Protein AF-A0A1G5CSU0-F1 (afdb_monomer_lite)

Sequence (183 aa):
MKLSFNHRFKFTIQAIKSNGGVLAILSLFVIVGSVLIFIGLQTESSEAYWFLIIFGGVFITVSLVVFVTTMPSSFLHYFEKELIQKYGKYTVAKVTSKEKQDYSYDNSNIFDSRKIKVAEFHNYITYEFSSTNRVYNGTDIIDDNEIFESLEVGSSIPVKFLSIDPNQSQIRIRKLKNELKRN

Radius of gyration: 23.67 Å; chains: 1; bounding box: 60×27×72 Å

Structure (mmCIF, N/CA/C/O backbone):
data_AF-A0A1G5CSU0-F1
#
_entry.id   AF-A0A1G5CSU0-F1
#
loop_
_atom_site.group_PDB
_atom_site.id
_atom_site.type_symbol
_atom_site.label_atom_id
_atom_site.label_alt_id
_atom_site.label_comp_id
_atom_site.label_asym_id
_atom_site.label_entity_id
_atom_site.label_seq_id
_atom_site.pdbx_PDB_ins_code
_atom_site.Cartn_x
_atom_site.Cartn_y
_atom_site.Cartn_z
_atom_site.occupancy
_atom_site.B_iso_or_equiv
_atom_site.auth_seq_id
_atom_site.auth_comp_id
_atom_site.auth_asym_id
_atom_site.auth_atom_id
_atom_site.pdbx_PDB_model_num
ATOM 1 N N . MET A 1 1 ? -22.417 3.566 -5.138 1.00 54.28 1 MET A N 1
ATOM 2 C CA . MET A 1 1 ? -22.143 5.024 -5.178 1.00 54.28 1 MET A CA 1
ATOM 3 C C . MET A 1 1 ? -21.486 5.364 -6.512 1.00 54.28 1 MET A C 1
ATOM 5 O O . MET A 1 1 ? -20.436 4.808 -6.803 1.00 54.28 1 MET A O 1
ATOM 9 N N . LYS A 1 2 ? -22.078 6.232 -7.345 1.00 51.62 2 LYS A N 1
ATOM 10 C CA . LYS A 1 2 ? -21.371 6.774 -8.519 1.00 51.62 2 LYS A CA 1
ATOM 11 C C . LYS A 1 2 ? -20.424 7.867 -8.023 1.00 51.62 2 LYS A C 1
ATOM 13 O O . LYS A 1 2 ? -20.859 8.976 -7.733 1.00 51.62 2 LYS A O 1
ATOM 18 N N . LEU A 1 3 ? -19.146 7.535 -7.845 1.00 61.31 3 LEU A N 1
ATOM 19 C CA . LEU A 1 3 ? -18.130 8.552 -7.582 1.00 61.31 3 LEU A CA 1
ATOM 20 C C . LEU A 1 3 ? -18.039 9.486 -8.790 1.00 61.31 3 LEU A C 1
ATOM 22 O O . LEU A 1 3 ? -17.838 9.022 -9.911 1.00 61.31 3 LEU A O 1
ATOM 26 N N . SER A 1 4 ? -18.166 10.791 -8.544 1.00 73.56 4 SER A N 1
ATOM 27 C CA . SER A 1 4 ? -17.891 11.823 -9.546 1.00 73.56 4 SER A CA 1
ATOM 28 C C . SER A 1 4 ? -16.480 11.643 -10.115 1.00 73.56 4 SER A C 1
ATOM 30 O O . SER A 1 4 ? -15.541 11.318 -9.378 1.00 73.56 4 SER A O 1
ATOM 32 N N . PHE A 1 5 ? -16.333 11.878 -11.420 1.00 67.44 5 PHE A N 1
ATOM 33 C CA . PHE A 1 5 ? -15.064 11.787 -12.143 1.00 67.44 5 PHE A CA 1
ATOM 34 C C . PHE A 1 5 ? -13.948 12.591 -11.456 1.00 67.44 5 PHE A C 1
ATOM 36 O O . PHE A 1 5 ? -12.839 12.091 -11.293 1.00 67.44 5 PHE A O 1
ATOM 43 N N . ASN A 1 6 ? -14.272 13.769 -10.913 1.00 68.00 6 ASN A N 1
ATOM 44 C CA . ASN A 1 6 ? -13.318 14.614 -10.189 1.00 68.00 6 ASN A CA 1
ATOM 45 C C . ASN A 1 6 ? -12.777 13.961 -8.911 1.00 68.00 6 ASN A C 1
ATOM 47 O O . ASN A 1 6 ? -11.621 14.172 -8.548 1.00 68.00 6 ASN A O 1
ATOM 51 N N . HIS A 1 7 ? -13.584 13.154 -8.217 1.00 65.75 7 HIS A N 1
ATOM 52 C CA . HIS A 1 7 ? -13.102 12.415 -7.051 1.00 65.75 7 HIS A CA 1
ATOM 53 C C . HIS A 1 7 ? -12.212 11.249 -7.456 1.00 65.75 7 HIS A C 1
ATOM 55 O O . HIS A 1 7 ? -11.159 11.077 -6.850 1.00 65.75 7 HIS A O 1
ATOM 61 N N . ARG A 1 8 ? -12.569 10.517 -8.517 1.00 65.62 8 ARG A N 1
ATOM 62 C CA . ARG A 1 8 ? -11.700 9.468 -9.067 1.00 65.62 8 ARG A CA 1
ATOM 63 C C . ARG A 1 8 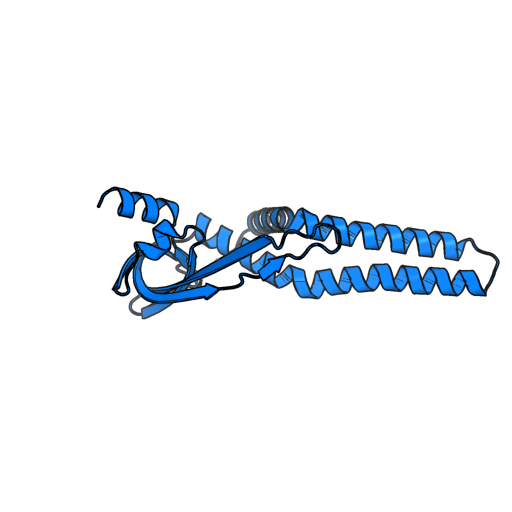? -10.350 10.045 -9.477 1.00 65.62 8 ARG A C 1
ATOM 65 O O . ARG A 1 8 ? -9.329 9.566 -9.003 1.00 65.62 8 ARG A O 1
ATOM 72 N N . PHE A 1 9 ? -10.347 11.136 -10.237 1.00 69.44 9 PHE A N 1
ATOM 73 C CA . PHE A 1 9 ? -9.126 11.802 -10.684 1.00 69.44 9 PHE A CA 1
ATOM 74 C C . PHE A 1 9 ? -8.249 12.272 -9.514 1.00 69.44 9 PHE A C 1
ATOM 76 O O . PHE A 1 9 ? -7.060 11.966 -9.471 1.00 69.44 9 PHE A O 1
ATOM 83 N N . LYS A 1 10 ? -8.838 12.929 -8.503 1.00 72.75 10 LYS A N 1
ATOM 84 C CA . LYS A 1 10 ? -8.095 13.397 -7.322 1.00 72.75 10 LYS A CA 1
ATOM 85 C C . LYS A 1 10 ? -7.468 12.246 -6.527 1.00 72.75 10 LYS A C 1
ATOM 87 O O . LYS A 1 10 ? -6.320 12.362 -6.110 1.00 72.75 10 LYS A O 1
ATOM 92 N N . PHE A 1 11 ? -8.189 11.139 -6.346 1.00 65.50 11 PHE A N 1
ATOM 93 C CA . PHE A 1 11 ? -7.654 9.960 -5.660 1.00 65.50 11 PHE A CA 1
ATOM 94 C C . PHE A 1 11 ? -6.584 9.241 -6.490 1.00 65.50 11 PHE A C 1
ATOM 96 O O . PHE A 1 11 ? -5.590 8.787 -5.935 1.00 65.50 11 PHE A O 1
ATOM 103 N N . THR A 1 12 ? -6.723 9.231 -7.818 1.00 65.56 12 THR A N 1
ATOM 104 C CA . THR A 1 12 ? -5.691 8.685 -8.715 1.00 65.56 12 THR A CA 1
ATOM 105 C C . THR A 1 12 ? -4.402 9.507 -8.621 1.00 65.56 12 THR A C 1
ATOM 107 O O . THR A 1 12 ? -3.325 8.939 -8.502 1.00 65.56 12 THR A O 1
ATOM 110 N N . ILE A 1 13 ? -4.492 10.844 -8.569 1.00 68.88 13 ILE A N 1
ATOM 111 C CA . ILE A 1 13 ? -3.326 11.722 -8.351 1.00 68.88 13 ILE A CA 1
ATOM 112 C C . ILE A 1 13 ? -2.666 11.453 -6.995 1.00 68.88 13 ILE A C 1
ATOM 114 O O . ILE A 1 13 ? -1.441 11.431 -6.900 1.00 68.88 13 ILE A O 1
ATOM 118 N N . GLN A 1 14 ? -3.460 11.259 -5.940 1.00 67.81 14 GLN A N 1
ATOM 119 C CA . GLN A 1 14 ? -2.943 10.948 -4.606 1.00 67.81 14 GLN A CA 1
ATOM 120 C C . GLN A 1 14 ? -2.141 9.633 -4.617 1.00 67.81 14 GLN A C 1
ATOM 122 O O . GLN A 1 14 ? -1.044 9.573 -4.066 1.00 67.81 14 GLN A O 1
ATOM 127 N N . ALA A 1 15 ? -2.651 8.615 -5.310 1.00 62.22 15 ALA A N 1
ATOM 128 C CA . ALA A 1 15 ? -1.999 7.318 -5.442 1.00 62.22 15 ALA A CA 1
ATOM 129 C C . ALA A 1 15 ? -0.774 7.357 -6.389 1.00 62.22 15 ALA A C 1
ATOM 131 O O . ALA A 1 15 ? 0.215 6.664 -6.163 1.00 62.22 15 ALA A O 1
ATOM 132 N N . ILE A 1 16 ? -0.784 8.227 -7.407 1.00 67.50 16 ILE A N 1
ATOM 133 C CA . ILE A 1 16 ? 0.389 8.554 -8.243 1.00 67.50 16 ILE A CA 1
ATOM 134 C C . ILE A 1 16 ? 1.497 9.185 -7.395 1.00 67.50 16 ILE A C 1
ATOM 136 O O . ILE A 1 16 ? 2.662 8.826 -7.545 1.00 67.50 16 ILE A O 1
ATOM 140 N N . LYS A 1 17 ? 1.151 10.086 -6.469 1.00 70.88 17 LYS A N 1
ATOM 141 C CA . LYS A 1 17 ? 2.133 10.722 -5.580 1.00 70.88 17 LYS A CA 1
ATOM 142 C C . LYS A 1 17 ? 2.807 9.730 -4.634 1.00 70.88 17 LYS A C 1
ATOM 144 O O . LYS A 1 17 ? 4.014 9.847 -4.445 1.00 70.88 17 LYS A O 1
ATOM 149 N N . SER A 1 18 ? 2.081 8.763 -4.064 1.00 67.12 18 SER A N 1
ATOM 150 C CA . SER A 1 18 ? 2.708 7.769 -3.173 1.00 67.12 18 SER A CA 1
ATOM 151 C C . SER A 1 18 ? 3.655 6.822 -3.917 1.00 67.12 18 SER A C 1
ATOM 153 O O . SER A 1 18 ? 4.635 6.372 -3.336 1.00 67.12 18 SER A O 1
ATOM 155 N N . ASN A 1 19 ? 3.425 6.590 -5.214 1.00 74.44 19 ASN A N 1
ATOM 156 C CA . ASN A 1 19 ? 4.286 5.778 -6.080 1.00 74.44 19 ASN A CA 1
ATOM 157 C C . ASN A 1 19 ? 5.272 6.618 -6.923 1.00 74.44 19 ASN A C 1
ATOM 159 O O . ASN A 1 19 ? 5.848 6.116 -7.891 1.00 74.44 19 ASN A O 1
ATOM 163 N N . GLY A 1 20 ? 5.480 7.895 -6.577 1.00 76.31 20 GLY A N 1
ATOM 164 C CA . GLY A 1 20 ? 6.222 8.850 -7.408 1.00 76.31 20 GLY A CA 1
ATOM 165 C C . GLY A 1 20 ? 7.653 8.418 -7.748 1.00 76.31 20 GLY A C 1
ATOM 166 O O . GLY A 1 20 ? 8.098 8.629 -8.872 1.00 76.31 20 GLY A O 1
ATOM 167 N N . GLY A 1 21 ? 8.349 7.755 -6.817 1.00 80.00 21 GLY A N 1
ATOM 168 C CA . GLY A 1 21 ? 9.704 7.241 -7.050 1.00 80.00 21 GLY A CA 1
ATOM 169 C C . GLY A 1 21 ? 9.754 6.156 -8.128 1.00 80.00 21 GLY A C 1
ATOM 170 O O . GLY A 1 21 ? 10.577 6.227 -9.038 1.00 80.00 21 GLY A O 1
ATOM 171 N N . VAL A 1 22 ? 8.823 5.198 -8.087 1.00 82.12 22 VAL A N 1
ATOM 172 C CA . VAL A 1 22 ? 8.728 4.133 -9.099 1.00 82.12 22 VAL A CA 1
ATOM 173 C C . VAL A 1 22 ? 8.384 4.729 -10.463 1.00 82.12 22 VAL A C 1
ATOM 175 O O . VAL A 1 22 ? 9.003 4.378 -11.462 1.00 82.12 22 VAL A O 1
ATOM 178 N N . LEU A 1 23 ? 7.456 5.689 -10.511 1.00 84.56 23 LEU A N 1
ATOM 179 C CA . LEU A 1 23 ? 7.095 6.372 -11.757 1.00 84.56 23 LEU A CA 1
ATOM 180 C C . LEU A 1 23 ? 8.261 7.160 -12.365 1.00 84.56 23 LEU A C 1
ATOM 182 O O . LEU A 1 23 ? 8.405 7.166 -13.584 1.00 84.56 23 LEU A O 1
ATOM 186 N N . ALA A 1 24 ? 9.098 7.793 -11.540 1.00 86.44 24 ALA A N 1
ATOM 187 C CA . ALA A 1 24 ? 10.287 8.504 -12.006 1.00 86.44 24 ALA A CA 1
ATOM 188 C C . ALA A 1 24 ? 11.340 7.555 -12.603 1.00 86.44 24 ALA A C 1
ATOM 190 O O . ALA A 1 24 ? 11.973 7.876 -13.606 1.00 86.44 24 ALA A O 1
ATOM 191 N N . ILE A 1 25 ? 11.508 6.367 -12.020 1.00 87.44 25 ILE A N 1
ATOM 192 C CA . ILE A 1 25 ? 12.406 5.345 -12.570 1.00 87.44 25 ILE A CA 1
ATOM 193 C C . ILE A 1 25 ? 11.849 4.825 -13.899 1.00 87.44 25 ILE A C 1
ATOM 195 O O . ILE A 1 25 ? 12.562 4.785 -14.897 1.00 87.44 25 ILE A O 1
ATOM 199 N N . LEU A 1 26 ? 10.560 4.482 -13.951 1.00 89.75 26 LEU A N 1
ATOM 200 C CA . LEU A 1 26 ? 9.924 3.983 -15.171 1.00 89.75 26 LEU A CA 1
ATOM 201 C C . LEU A 1 26 ? 9.968 5.007 -16.314 1.00 89.75 26 LEU A C 1
ATOM 203 O O . LEU A 1 26 ? 10.220 4.631 -17.463 1.00 89.75 26 LEU A O 1
ATOM 207 N N . SER A 1 27 ? 9.780 6.296 -16.017 1.00 89.69 27 SER A N 1
ATOM 208 C CA . SER A 1 27 ? 9.883 7.358 -17.021 1.00 89.69 27 SER A CA 1
ATOM 209 C C . SER A 1 27 ? 11.309 7.520 -17.545 1.00 89.69 27 SER A C 1
ATOM 211 O O . SER A 1 27 ? 11.485 7.689 -18.751 1.00 89.69 27 SER A O 1
ATOM 213 N N . LEU A 1 28 ? 12.329 7.378 -16.691 1.00 93.00 28 LEU A N 1
ATOM 214 C CA . LEU A 1 28 ? 13.728 7.379 -17.119 1.00 93.00 28 LEU A CA 1
ATOM 215 C C . LEU A 1 28 ? 14.005 6.257 -18.127 1.00 93.00 28 LEU A C 1
ATOM 217 O O . LEU A 1 28 ? 14.632 6.505 -19.153 1.00 93.00 28 LEU A O 1
ATOM 221 N N . PHE A 1 29 ? 13.490 5.049 -17.885 1.00 92.56 29 PHE A N 1
ATOM 222 C CA . PHE A 1 29 ? 13.637 3.925 -18.817 1.00 92.56 29 PHE A CA 1
ATOM 223 C C . PHE A 1 29 ? 12.990 4.211 -20.177 1.00 92.56 29 PHE A C 1
ATOM 225 O O . PHE A 1 29 ? 13.573 3.893 -21.213 1.00 92.56 29 PHE A O 1
ATOM 232 N N . VAL A 1 30 ? 11.822 4.863 -20.190 1.00 94.31 30 VAL A N 1
ATOM 233 C CA . VAL A 1 30 ? 11.155 5.269 -21.436 1.00 94.31 30 VAL A CA 1
ATOM 234 C C . VAL A 1 30 ? 11.964 6.335 -22.176 1.00 94.31 30 VAL A C 1
ATOM 236 O O . VAL A 1 30 ? 12.112 6.243 -23.395 1.00 94.31 30 VAL A O 1
ATOM 239 N N . ILE A 1 31 ? 12.524 7.316 -21.463 1.00 95.25 31 ILE A N 1
ATOM 240 C CA . ILE A 1 31 ? 13.370 8.362 -22.054 1.00 95.25 31 ILE A CA 1
ATOM 241 C C . ILE A 1 31 ? 14.625 7.738 -22.666 1.00 95.25 31 ILE A C 1
ATOM 243 O O . ILE A 1 31 ? 14.902 7.964 -23.841 1.00 95.25 31 ILE A O 1
ATOM 247 N N . VAL A 1 32 ? 15.350 6.914 -21.904 1.00 95.38 32 VAL A N 1
ATOM 248 C CA . VAL A 1 32 ? 16.568 6.239 -22.377 1.00 95.38 32 VAL A CA 1
ATOM 249 C C . VAL A 1 32 ? 16.261 5.356 -23.584 1.00 95.38 32 VAL A C 1
ATOM 251 O O . VAL A 1 32 ? 16.941 5.464 -24.601 1.00 95.38 32 VAL A O 1
ATOM 254 N N . GLY A 1 33 ? 15.200 4.547 -23.523 1.00 94.88 33 GLY A N 1
ATOM 255 C CA . GLY A 1 33 ? 14.786 3.712 -24.650 1.00 94.88 33 GLY A CA 1
ATOM 256 C C . GLY A 1 33 ? 14.428 4.526 -25.898 1.00 94.88 33 GLY A C 1
ATOM 257 O O . GLY A 1 33 ? 14.838 4.173 -27.001 1.00 94.88 33 GLY A O 1
ATOM 258 N N . SER A 1 34 ? 13.745 5.661 -25.728 1.00 95.38 34 SER A N 1
ATOM 259 C CA . SER A 1 34 ? 13.394 6.564 -26.833 1.00 95.38 34 SER A CA 1
ATOM 260 C C . SER A 1 34 ? 14.627 7.219 -27.460 1.00 95.38 34 SER A C 1
ATOM 262 O O . SER A 1 34 ? 14.713 7.314 -28.682 1.00 95.38 34 SER A O 1
ATOM 264 N N . VAL A 1 35 ? 15.602 7.634 -26.644 1.00 96.31 35 VAL A N 1
ATOM 265 C CA . VAL A 1 35 ? 16.878 8.192 -27.120 1.00 96.31 35 VAL A CA 1
ATOM 266 C C . VAL A 1 35 ? 17.675 7.143 -27.893 1.00 96.31 35 VAL A C 1
ATOM 268 O O . VAL A 1 35 ? 18.192 7.446 -28.964 1.00 96.31 35 VAL A O 1
ATOM 271 N N . LEU A 1 36 ? 17.734 5.902 -27.403 1.00 94.88 36 LEU A N 1
ATOM 272 C CA . LEU A 1 36 ? 18.407 4.803 -28.101 1.00 94.88 36 LEU A CA 1
ATOM 273 C C . LEU A 1 36 ? 17.777 4.533 -29.470 1.00 94.88 36 LEU A C 1
ATOM 275 O O . LEU A 1 36 ? 18.498 4.450 -30.461 1.00 94.88 36 LEU A O 1
ATOM 279 N N . ILE A 1 37 ? 16.444 4.476 -29.546 1.00 95.25 37 ILE A N 1
ATOM 280 C CA . ILE A 1 37 ? 15.729 4.323 -30.821 1.00 95.25 37 ILE A CA 1
ATOM 281 C C . ILE A 1 37 ? 16.033 5.504 -31.749 1.00 95.25 37 ILE A C 1
ATOM 283 O O . ILE A 1 37 ? 16.337 5.294 -32.919 1.00 95.25 37 ILE A O 1
ATOM 287 N N . PHE A 1 38 ? 15.998 6.737 -31.239 1.00 95.50 38 PHE A N 1
ATOM 288 C CA . PHE A 1 38 ? 16.287 7.933 -32.031 1.00 95.50 38 PHE A CA 1
ATOM 289 C C . PHE A 1 38 ? 17.702 7.921 -32.626 1.00 95.50 38 PHE A C 1
ATOM 291 O O . PHE A 1 38 ? 17.864 8.215 -33.807 1.00 95.50 38 PHE A O 1
ATOM 298 N N . ILE A 1 39 ? 18.714 7.535 -31.840 1.00 94.38 39 ILE A N 1
ATOM 299 C CA . ILE A 1 39 ? 20.098 7.387 -32.320 1.00 94.38 39 ILE A CA 1
ATOM 300 C C . ILE A 1 39 ? 20.194 6.242 -33.337 1.00 94.38 39 ILE A C 1
ATOM 302 O O . ILE A 1 39 ? 20.830 6.394 -34.380 1.00 94.38 39 ILE A O 1
ATOM 306 N N . GLY A 1 40 ? 19.524 5.115 -33.074 1.00 92.56 40 GLY A N 1
ATOM 307 C CA . GLY A 1 40 ? 19.467 3.976 -33.992 1.00 92.56 40 GLY A CA 1
ATOM 308 C C . GLY A 1 40 ? 18.927 4.365 -35.365 1.00 92.56 40 GLY A C 1
ATOM 309 O O . GLY A 1 40 ? 19.532 4.021 -36.374 1.00 92.56 40 GLY A O 1
ATOM 310 N N . LEU A 1 41 ? 17.863 5.174 -35.407 1.00 92.62 41 LEU A N 1
ATOM 311 C CA . LEU A 1 41 ? 17.264 5.677 -36.648 1.00 92.62 41 LEU A CA 1
ATOM 312 C C . LEU A 1 41 ? 18.176 6.620 -37.454 1.00 92.62 41 LEU A C 1
ATOM 314 O O . LEU A 1 41 ? 17.932 6.803 -38.643 1.00 92.62 41 LEU A O 1
ATOM 318 N N . GLN A 1 42 ? 19.200 7.219 -36.838 1.00 92.75 42 GLN A N 1
ATOM 319 C CA . GLN A 1 42 ? 20.167 8.095 -37.516 1.00 92.75 42 GLN A CA 1
ATOM 320 C C . GLN A 1 42 ? 21.464 7.383 -37.917 1.00 92.75 42 GLN A C 1
ATOM 322 O O . GLN A 1 42 ? 22.344 7.997 -38.515 1.00 92.75 42 GLN A O 1
ATOM 327 N N . THR A 1 43 ? 21.616 6.107 -37.567 1.00 91.25 43 THR A N 1
ATOM 328 C CA . THR A 1 43 ? 22.865 5.381 -37.786 1.00 91.25 43 THR A CA 1
ATOM 329 C C . THR A 1 43 ? 22.881 4.722 -39.165 1.00 91.25 43 THR A C 1
ATOM 331 O O . THR A 1 43 ? 21.955 3.999 -39.519 1.00 91.25 43 THR A O 1
ATOM 334 N N . GLU A 1 44 ? 23.958 4.926 -39.931 1.00 87.00 44 GLU A N 1
ATOM 335 C CA . GLU A 1 44 ? 24.133 4.306 -41.257 1.00 87.00 44 GLU A CA 1
ATOM 336 C C . GLU A 1 44 ? 24.586 2.837 -41.189 1.00 87.00 44 GLU A C 1
ATOM 338 O O . GLU A 1 44 ? 24.435 2.089 -42.156 1.00 87.00 44 GLU A O 1
ATOM 343 N N . SER A 1 45 ? 25.132 2.387 -40.051 1.00 90.62 45 SER A N 1
ATOM 344 C CA . SER A 1 45 ? 25.529 0.988 -39.888 1.00 90.62 45 SER A CA 1
ATOM 345 C C . SER A 1 45 ? 24.326 0.098 -39.560 1.00 90.62 45 SER A C 1
ATOM 347 O O . SER A 1 45 ? 23.630 0.275 -38.558 1.00 90.62 45 SER A O 1
ATOM 349 N N . SER A 1 46 ? 24.101 -0.908 -40.410 1.00 86.69 46 SER A N 1
ATOM 350 C CA . SER A 1 46 ? 22.965 -1.832 -40.282 1.00 86.69 46 SER A CA 1
ATOM 351 C C . SER A 1 46 ? 22.960 -2.587 -38.948 1.00 86.69 46 SER A C 1
ATOM 353 O O . SER A 1 46 ? 21.895 -2.852 -38.396 1.00 86.69 46 SER A O 1
ATOM 355 N N . GLU A 1 47 ? 24.126 -2.953 -38.416 1.00 88.94 47 GLU A N 1
ATOM 356 C CA . GLU A 1 47 ? 24.210 -3.697 -37.154 1.00 88.94 47 GLU A CA 1
ATOM 357 C C . GLU A 1 47 ? 23.845 -2.826 -35.946 1.00 88.94 47 GLU A C 1
ATOM 359 O O . GLU A 1 47 ? 23.062 -3.250 -35.092 1.00 88.94 47 GLU A O 1
ATOM 364 N N . ALA A 1 48 ? 24.340 -1.584 -35.892 1.00 89.44 48 ALA A N 1
ATOM 365 C CA . ALA A 1 48 ? 24.016 -0.677 -34.793 1.00 89.44 48 ALA A CA 1
ATOM 366 C C . ALA A 1 48 ? 22.566 -0.180 -34.871 1.00 89.44 48 ALA A C 1
ATOM 368 O O . ALA A 1 48 ? 21.937 -0.022 -33.826 1.00 89.44 48 ALA A O 1
ATOM 369 N N . TYR A 1 49 ? 22.015 -0.005 -36.079 1.00 92.44 49 TYR A N 1
ATOM 370 C CA . TYR A 1 49 ? 20.599 0.311 -36.291 1.00 92.44 49 TYR A CA 1
ATOM 371 C C . TYR A 1 49 ? 19.692 -0.692 -35.564 1.00 92.44 49 TYR A C 1
ATOM 373 O O . TYR A 1 49 ? 18.905 -0.314 -34.691 1.00 92.44 49 TYR A O 1
ATOM 381 N N . TRP A 1 50 ? 19.840 -1.986 -35.872 1.00 92.06 50 TRP A N 1
ATOM 382 C CA . TRP A 1 50 ? 18.992 -3.026 -35.286 1.00 92.06 50 TRP A CA 1
ATOM 383 C C . TRP A 1 50 ? 19.239 -3.192 -33.791 1.00 92.06 50 TRP A C 1
ATOM 385 O O . TRP A 1 50 ? 18.281 -3.316 -33.027 1.00 92.06 50 TRP A O 1
ATOM 395 N N . PHE A 1 51 ? 20.502 -3.145 -33.362 1.00 93.94 51 PHE A N 1
ATOM 396 C CA . PHE A 1 51 ? 20.849 -3.241 -31.949 1.00 93.94 51 PHE A CA 1
ATOM 397 C C . PHE A 1 51 ? 20.179 -2.136 -31.120 1.00 93.94 51 PHE A C 1
ATOM 399 O O . PHE A 1 51 ? 19.499 -2.431 -30.138 1.00 93.94 51 PHE A O 1
ATOM 406 N N . LEU A 1 52 ? 20.318 -0.871 -31.528 1.00 94.19 52 LEU A N 1
ATOM 407 C CA . LEU A 1 52 ? 19.804 0.277 -30.779 1.00 94.19 52 LEU A CA 1
ATOM 408 C C . LEU A 1 52 ? 18.273 0.318 -30.739 1.00 94.19 52 LEU A C 1
ATOM 410 O O . LEU A 1 52 ? 17.697 0.645 -29.699 1.00 94.19 52 LEU A O 1
ATOM 414 N N . ILE A 1 53 ? 17.607 -0.068 -31.831 1.00 94.12 53 ILE A N 1
ATOM 415 C CA . ILE A 1 53 ? 16.142 -0.131 -31.882 1.00 94.12 53 ILE A CA 1
ATOM 416 C C . ILE A 1 53 ? 15.606 -1.245 -30.984 1.00 94.12 53 ILE A C 1
ATOM 418 O O . ILE A 1 53 ? 14.697 -0.999 -30.190 1.00 94.12 53 ILE A O 1
ATOM 422 N N . ILE A 1 54 ? 16.166 -2.455 -31.074 1.00 94.00 54 ILE A N 1
ATOM 423 C CA . ILE A 1 54 ? 15.720 -3.590 -30.255 1.00 94.00 54 ILE A CA 1
ATOM 424 C C . ILE A 1 54 ? 15.980 -3.292 -28.780 1.00 94.00 54 ILE A C 1
ATOM 426 O O . ILE A 1 54 ? 15.085 -3.444 -27.950 1.00 94.00 54 ILE A O 1
ATOM 430 N N . PHE A 1 55 ? 17.180 -2.817 -28.447 1.00 93.94 55 PHE A N 1
ATOM 431 C CA . PHE A 1 55 ? 17.558 -2.540 -27.068 1.00 93.94 55 PHE A CA 1
ATOM 432 C C . PHE A 1 55 ? 16.732 -1.393 -26.468 1.00 93.94 55 PHE A C 1
ATOM 434 O O . PHE A 1 55 ? 16.210 -1.522 -25.359 1.00 93.94 55 PHE A O 1
ATOM 441 N N . GLY A 1 56 ? 16.513 -0.309 -27.220 1.00 93.38 56 GLY A N 1
ATOM 442 C CA . GLY A 1 56 ? 15.625 0.773 -26.797 1.00 93.38 56 GLY A CA 1
ATOM 443 C C . GLY A 1 56 ? 14.166 0.324 -26.652 1.00 93.38 56 GLY A C 1
ATOM 444 O O . GLY A 1 56 ? 13.494 0.688 -25.683 1.00 93.38 56 GLY A O 1
ATOM 445 N N . GLY A 1 57 ? 13.695 -0.546 -27.550 1.00 93.75 57 GLY A N 1
ATOM 446 C CA . GLY A 1 57 ? 12.378 -1.175 -27.470 1.00 93.75 57 GLY A CA 1
ATOM 447 C C . GLY A 1 57 ? 12.205 -2.041 -26.220 1.00 93.75 57 GLY A C 1
ATOM 448 O O . GLY A 1 57 ? 11.166 -1.960 -25.563 1.00 93.75 57 GLY A O 1
ATOM 449 N N . VAL A 1 58 ? 13.226 -2.811 -25.830 1.00 95.06 58 VAL A N 1
ATOM 450 C CA . VAL A 1 58 ? 13.224 -3.598 -24.584 1.00 95.06 58 VAL A CA 1
ATOM 451 C C . VAL A 1 58 ? 13.108 -2.685 -23.363 1.00 95.06 58 VAL A C 1
ATOM 453 O O . VAL A 1 58 ? 12.276 -2.950 -22.498 1.00 95.06 58 VAL A O 1
ATOM 456 N N . PHE A 1 59 ? 13.859 -1.581 -23.312 1.00 91.75 59 PHE A N 1
ATOM 457 C CA . PHE A 1 59 ? 13.779 -0.607 -22.214 1.00 91.75 59 PHE A CA 1
ATOM 458 C C . PHE A 1 59 ? 12.359 -0.054 -22.017 1.00 91.75 59 PHE A C 1
ATOM 460 O O . PHE A 1 59 ? 11.850 -0.026 -20.893 1.00 91.75 59 PHE A O 1
ATOM 467 N N . ILE A 1 60 ? 11.695 0.338 -23.109 1.00 93.62 60 ILE A N 1
ATOM 468 C CA . ILE A 1 60 ? 10.312 0.834 -23.069 1.00 93.62 60 ILE A CA 1
ATOM 469 C C . ILE A 1 60 ? 9.348 -0.290 -22.671 1.00 93.62 60 ILE A C 1
ATOM 471 O O . ILE A 1 60 ? 8.489 -0.094 -21.812 1.00 93.62 60 ILE A O 1
ATOM 475 N N . THR A 1 61 ? 9.502 -1.476 -23.263 1.00 93.81 61 THR A N 1
ATOM 476 C CA . THR A 1 61 ? 8.598 -2.612 -23.032 1.00 93.81 61 THR A CA 1
ATOM 477 C C . THR A 1 61 ? 8.648 -3.076 -21.582 1.00 93.81 61 THR A C 1
ATOM 479 O O . THR A 1 61 ? 7.601 -3.244 -20.963 1.00 93.81 61 THR A O 1
ATOM 482 N N . VAL A 1 62 ? 9.843 -3.220 -21.001 1.00 91.56 62 VAL A N 1
ATOM 483 C CA . VAL A 1 62 ? 10.011 -3.590 -19.588 1.00 91.56 62 VAL A CA 1
ATOM 484 C C . VAL A 1 62 ? 9.344 -2.559 -18.680 1.00 91.56 62 VAL A C 1
ATOM 486 O O . VAL A 1 62 ? 8.612 -2.935 -17.765 1.00 91.56 62 VAL A O 1
ATOM 489 N N . SER A 1 63 ? 9.528 -1.266 -18.964 1.00 90.25 63 SER A N 1
ATOM 490 C CA . SER A 1 63 ? 8.896 -0.193 -18.191 1.00 90.25 63 SER A CA 1
ATOM 491 C C . SER A 1 63 ? 7.362 -0.274 -18.234 1.00 90.25 63 SER A C 1
ATOM 493 O O . SER A 1 63 ? 6.698 -0.218 -17.197 1.00 90.25 63 SER A O 1
ATOM 495 N N . LEU A 1 64 ? 6.787 -0.499 -19.420 1.00 88.62 64 LEU A N 1
ATOM 496 C CA . LEU A 1 64 ? 5.340 -0.656 -19.591 1.00 88.62 64 LEU A CA 1
ATOM 497 C C . LEU A 1 64 ? 4.797 -1.908 -18.900 1.00 88.62 64 LEU A C 1
ATOM 499 O O . LEU A 1 64 ? 3.747 -1.838 -18.264 1.00 88.62 64 LEU A O 1
ATOM 503 N N . VAL A 1 65 ? 5.503 -3.037 -18.991 1.00 90.38 65 VAL A N 1
ATOM 504 C CA . VAL A 1 65 ? 5.097 -4.279 -18.321 1.00 90.38 65 VAL A CA 1
ATOM 505 C C . VAL A 1 65 ? 5.050 -4.065 -16.812 1.00 90.38 65 VAL A C 1
ATOM 507 O O . VAL A 1 65 ? 4.013 -4.321 -16.209 1.00 90.38 65 VAL A O 1
ATOM 510 N N . VAL A 1 66 ? 6.108 -3.507 -16.212 1.00 85.81 66 VAL A N 1
ATOM 511 C CA . VAL A 1 66 ? 6.145 -3.214 -14.768 1.00 85.81 66 VAL A CA 1
ATOM 512 C C . VAL A 1 66 ? 5.031 -2.247 -14.367 1.00 85.81 66 VAL A C 1
ATOM 514 O O . VAL A 1 66 ? 4.384 -2.438 -13.335 1.00 85.81 66 VAL A O 1
ATOM 517 N N . PHE A 1 67 ? 4.765 -1.227 -15.187 1.00 84.06 67 PHE A N 1
ATOM 518 C CA . PHE A 1 67 ? 3.661 -0.305 -14.945 1.00 84.06 67 PHE A CA 1
ATOM 519 C C . PHE A 1 67 ? 2.315 -1.041 -14.911 1.00 84.06 67 PHE A C 1
ATOM 521 O O . PHE A 1 67 ? 1.549 -0.871 -13.968 1.00 84.06 67 PHE A O 1
ATOM 528 N N . VAL A 1 68 ? 2.032 -1.893 -15.897 1.00 83.50 68 VAL A N 1
ATOM 529 C CA . VAL A 1 68 ? 0.748 -2.601 -16.001 1.00 83.50 68 VAL A CA 1
ATOM 530 C C . VAL A 1 68 ? 0.591 -3.680 -14.931 1.00 83.50 68 VAL A C 1
ATOM 532 O O . VAL A 1 68 ? -0.517 -3.871 -14.439 1.00 83.50 68 VAL A O 1
ATOM 535 N N . THR A 1 69 ? 1.656 -4.378 -14.538 1.00 80.44 69 THR A N 1
ATOM 536 C CA . THR A 1 69 ? 1.550 -5.478 -13.567 1.00 80.44 69 THR A CA 1
ATOM 537 C C . THR A 1 69 ? 1.539 -4.995 -12.123 1.00 80.44 69 THR A C 1
ATOM 539 O O . THR A 1 69 ? 0.808 -5.540 -11.300 1.00 80.44 69 THR A O 1
ATOM 542 N N . THR A 1 70 ? 2.340 -3.980 -11.795 1.00 77.50 70 THR A N 1
ATOM 543 C CA . THR A 1 70 ? 2.638 -3.634 -10.395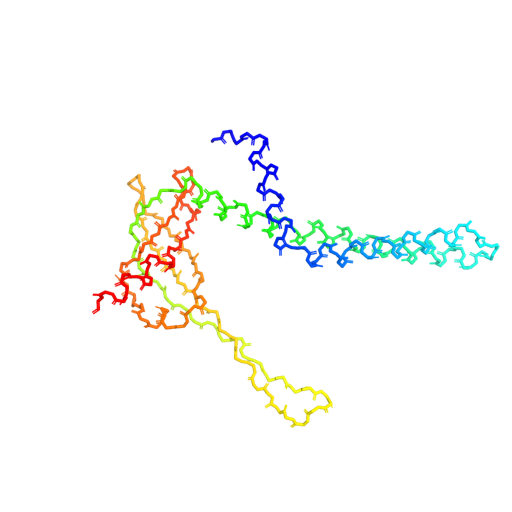 1.00 77.50 70 THR A CA 1
ATOM 544 C C . THR A 1 70 ? 1.833 -2.436 -9.898 1.00 77.50 70 THR A C 1
ATOM 546 O O . THR A 1 70 ? 1.472 -2.373 -8.725 1.00 77.50 70 THR A O 1
ATOM 549 N N . MET A 1 71 ? 1.512 -1.475 -10.768 1.00 73.81 71 MET A N 1
ATOM 550 C CA . MET A 1 71 ? 0.794 -0.269 -10.345 1.00 73.81 71 MET A CA 1
ATOM 551 C C . MET A 1 71 ? -0.687 -0.482 -9.993 1.00 73.81 71 MET A C 1
ATOM 553 O O . MET A 1 71 ? -1.143 0.185 -9.062 1.00 73.81 71 MET A O 1
ATOM 557 N N . PRO A 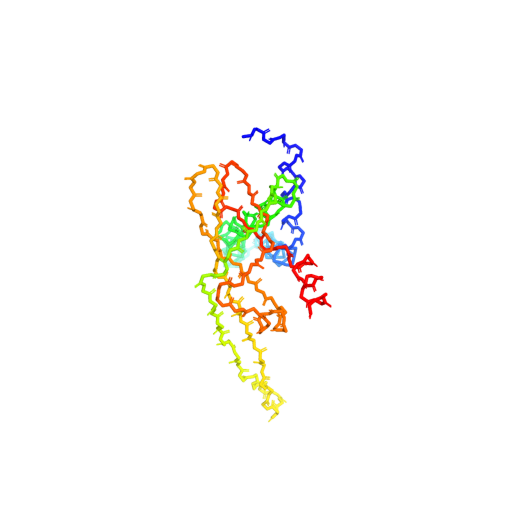1 72 ? -1.471 -1.355 -10.664 1.00 77.25 72 PRO A N 1
ATOM 558 C CA . PRO A 1 72 ? -2.908 -1.436 -10.395 1.00 77.25 72 PRO A CA 1
ATOM 559 C C . PRO A 1 72 ? -3.247 -1.814 -8.952 1.00 77.25 72 PRO A C 1
ATOM 561 O O . PRO A 1 72 ? -4.149 -1.217 -8.367 1.00 77.25 72 PRO A O 1
ATOM 564 N N . SER A 1 73 ? -2.512 -2.761 -8.361 1.00 73.06 73 SER A N 1
ATOM 565 C CA . SER A 1 73 ? -2.734 -3.198 -6.977 1.00 73.06 73 SER A CA 1
ATOM 566 C C . SER A 1 73 ? -2.408 -2.089 -5.975 1.00 73.06 73 SER A C 1
ATOM 568 O O . SER A 1 73 ? -3.209 -1.806 -5.085 1.00 73.06 73 SER A O 1
ATOM 570 N N . SER A 1 74 ? -1.281 -1.398 -6.168 1.00 71.12 74 SER A N 1
ATOM 571 C CA . SER A 1 74 ? -0.878 -0.256 -5.343 1.00 71.12 74 SER A CA 1
ATOM 572 C C . SER A 1 74 ? -1.893 0.887 -5.439 1.00 71.12 74 SER A C 1
ATOM 574 O O . SER A 1 74 ? -2.356 1.410 -4.423 1.00 71.12 74 SER A O 1
ATOM 576 N N . PHE A 1 75 ? -2.317 1.245 -6.654 1.00 74.50 75 PHE A N 1
ATOM 577 C CA . PHE A 1 75 ? -3.324 2.284 -6.850 1.00 74.50 75 PHE A CA 1
ATOM 578 C C . PHE A 1 75 ? -4.656 1.940 -6.198 1.00 74.50 75 PHE A C 1
ATOM 580 O O . PHE A 1 75 ? -5.245 2.813 -5.560 1.00 74.50 75 PHE A O 1
ATOM 587 N N . LEU A 1 76 ? -5.114 0.693 -6.326 1.00 78.31 76 LEU A N 1
ATOM 588 C CA . LEU A 1 76 ? -6.340 0.244 -5.680 1.00 78.31 76 LEU A CA 1
ATOM 589 C C . LEU A 1 76 ? -6.231 0.373 -4.157 1.00 78.31 76 LEU A C 1
ATOM 591 O O . LEU A 1 76 ? -7.104 0.980 -3.546 1.00 78.31 76 LEU A O 1
ATOM 595 N N . HIS A 1 77 ? -5.125 -0.077 -3.562 1.00 77.62 77 HIS A N 1
ATOM 596 C CA . HIS A 1 77 ? -4.901 0.018 -2.120 1.00 77.62 77 HIS A CA 1
ATOM 597 C C . HIS A 1 77 ? -4.986 1.465 -1.598 1.00 77.62 77 HIS A C 1
ATOM 599 O O . HIS A 1 77 ? -5.735 1.765 -0.664 1.00 77.62 77 HIS A O 1
ATOM 605 N N . TYR A 1 78 ? -4.264 2.403 -2.222 1.00 75.62 78 TYR A N 1
ATOM 606 C CA . TYR A 1 78 ? -4.310 3.814 -1.812 1.00 75.62 78 TYR A CA 1
ATOM 607 C C . TYR A 1 78 ? -5.670 4.465 -2.089 1.00 75.62 78 TYR A C 1
ATOM 609 O O . TYR A 1 78 ? -6.114 5.326 -1.326 1.00 75.62 78 TYR A O 1
ATOM 617 N N . PHE A 1 79 ? -6.349 4.049 -3.157 1.00 79.00 79 PHE A N 1
ATOM 618 C CA . PHE A 1 79 ? -7.692 4.513 -3.479 1.00 79.00 79 PHE A CA 1
ATOM 619 C C . PHE A 1 79 ? -8.718 4.072 -2.426 1.00 79.00 79 PHE A C 1
ATOM 621 O O . PHE A 1 79 ? -9.502 4.896 -1.953 1.00 79.00 79 PHE A O 1
ATOM 628 N N . GLU A 1 80 ? -8.694 2.803 -2.020 1.00 80.62 80 GLU A N 1
ATOM 629 C CA . GLU A 1 80 ? -9.570 2.251 -0.980 1.00 80.62 80 GLU A CA 1
ATOM 630 C C . GLU A 1 80 ? -9.331 2.927 0.372 1.00 80.62 80 GLU A C 1
ATOM 632 O O . GLU A 1 80 ? -10.280 3.330 1.049 1.00 80.62 80 GLU A O 1
ATOM 637 N N . LYS A 1 81 ? -8.064 3.169 0.722 1.00 81.31 81 LYS A N 1
ATOM 638 C CA . LYS A 1 81 ? -7.684 3.909 1.931 1.00 81.31 81 LYS A CA 1
ATOM 639 C C . LYS A 1 81 ? -8.297 5.313 1.970 1.00 81.31 81 LYS A C 1
ATOM 641 O O . LYS A 1 81 ? -8.913 5.700 2.966 1.00 81.31 81 LYS A O 1
ATOM 646 N N . GLU A 1 82 ? -8.198 6.064 0.875 1.00 81.50 82 GLU A N 1
ATOM 647 C CA . GLU A 1 82 ? -8.809 7.396 0.750 1.00 81.50 82 GLU A CA 1
ATOM 648 C C . GLU A 1 82 ? -10.348 7.338 0.779 1.00 81.50 82 GLU A C 1
ATOM 650 O O . GLU A 1 82 ? -11.005 8.192 1.392 1.00 81.50 82 GLU A O 1
ATOM 655 N N . LEU A 1 83 ? -10.954 6.308 0.176 1.00 84.00 83 LEU A N 1
ATOM 656 C CA . LEU A 1 83 ? -12.398 6.085 0.252 1.00 84.00 83 LEU A CA 1
ATOM 657 C C . LEU A 1 83 ? -12.862 5.852 1.691 1.00 84.00 83 LEU A C 1
ATOM 659 O O . LEU A 1 83 ? -13.800 6.524 2.133 1.00 84.00 83 LEU A O 1
ATOM 663 N N . ILE A 1 84 ? -12.210 4.951 2.432 1.00 86.44 84 ILE A N 1
ATOM 664 C CA . ILE A 1 84 ? -12.502 4.695 3.849 1.00 86.44 84 ILE A CA 1
ATOM 665 C C . ILE A 1 84 ? -12.321 5.991 4.642 1.00 86.44 84 ILE A C 1
ATOM 667 O 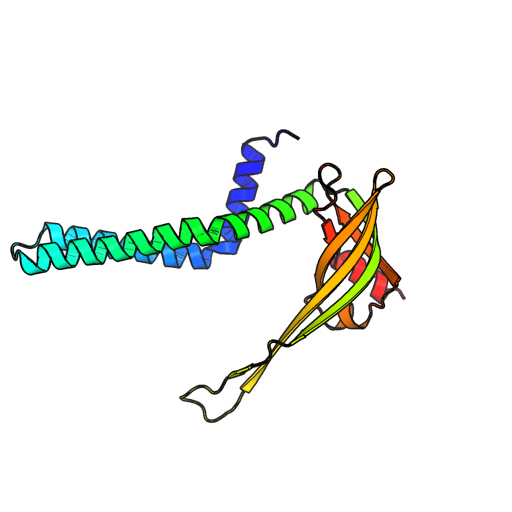O . ILE A 1 84 ? -13.195 6.375 5.426 1.00 86.44 84 ILE A O 1
ATOM 671 N N . GLN A 1 85 ? -11.231 6.723 4.413 1.00 84.62 85 GLN A N 1
ATOM 672 C CA . GLN A 1 85 ? -10.951 7.963 5.127 1.00 84.62 85 GLN A CA 1
ATOM 673 C C . GLN A 1 85 ? -12.033 9.024 4.906 1.00 84.62 85 GLN A C 1
ATOM 675 O O . GLN A 1 85 ? -12.409 9.703 5.866 1.00 84.62 85 GLN A O 1
ATOM 680 N N . LYS A 1 86 ? -12.583 9.147 3.697 1.00 84.50 86 LYS A N 1
ATOM 681 C CA . LYS A 1 86 ? -13.584 10.174 3.386 1.00 84.50 86 LYS A CA 1
ATOM 682 C C . LYS A 1 86 ? -15.023 9.753 3.684 1.00 84.50 86 LYS A C 1
ATOM 684 O O . LYS A 1 86 ? -15.787 10.558 4.209 1.00 84.50 86 LYS A O 1
ATOM 689 N N . TYR A 1 87 ? -15.392 8.516 3.363 1.00 86.88 87 TYR A N 1
ATOM 690 C CA . TYR A 1 87 ? -16.783 8.042 3.379 1.00 86.88 87 TYR A CA 1
ATOM 691 C C . TYR A 1 87 ? -17.053 6.915 4.379 1.00 86.88 87 TYR A C 1
ATOM 693 O O . TYR A 1 87 ? -18.200 6.493 4.527 1.00 86.88 87 TYR A O 1
ATOM 701 N N . GLY A 1 88 ? -16.030 6.419 5.074 1.00 88.12 88 GLY A N 1
ATOM 702 C CA . GLY A 1 88 ? -16.202 5.334 6.029 1.00 88.12 88 GLY A CA 1
ATOM 703 C C . GLY A 1 88 ? -17.014 5.738 7.262 1.00 88.12 88 GLY A C 1
ATOM 704 O O . GLY A 1 88 ? -16.943 6.875 7.741 1.00 88.12 88 GLY A O 1
ATOM 705 N N . LYS A 1 89 ? -17.764 4.778 7.799 1.00 91.19 89 LYS A N 1
ATOM 706 C CA . LYS A 1 89 ? -18.443 4.875 9.092 1.00 91.19 89 LYS A CA 1
ATOM 707 C C . LYS A 1 89 ? -17.557 4.321 10.198 1.00 91.19 89 LYS A C 1
ATOM 709 O O . LYS A 1 89 ? -16.635 3.550 9.950 1.00 91.19 89 LYS A O 1
ATOM 714 N N . TYR A 1 90 ? -17.835 4.751 11.421 1.00 93.94 90 TYR A N 1
ATOM 715 C CA . TYR A 1 90 ? -17.077 4.362 12.602 1.00 93.94 90 TYR A CA 1
ATOM 716 C C . TYR A 1 90 ? -17.767 3.219 13.331 1.00 93.94 90 TYR A C 1
ATOM 718 O O . TYR A 1 90 ? -18.986 3.235 13.478 1.00 93.94 90 TYR A O 1
ATOM 726 N N . THR A 1 91 ? -16.977 2.272 13.820 1.00 93.94 91 THR A N 1
ATOM 727 C CA . THR A 1 91 ? -17.439 1.212 14.716 1.00 93.94 91 THR A CA 1
ATOM 728 C C . 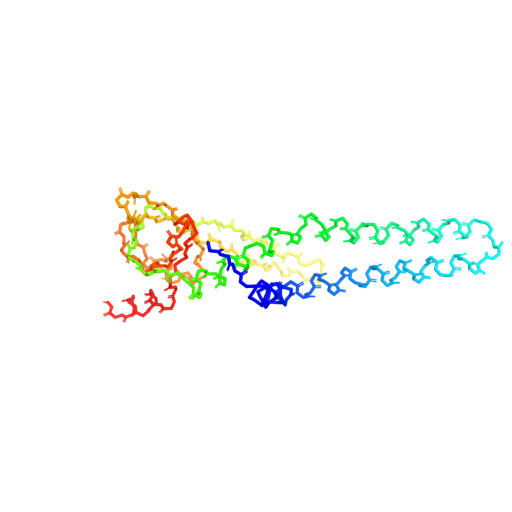THR A 1 91 ? -16.326 0.820 15.685 1.00 93.94 91 THR A C 1
ATOM 730 O O . THR A 1 91 ? -15.195 1.308 15.584 1.00 93.94 91 THR A O 1
ATOM 733 N N . VAL A 1 92 ? -16.666 -0.039 16.636 1.00 94.19 92 VAL A N 1
ATOM 734 C CA . VAL A 1 92 ? -15.713 -0.740 17.491 1.00 94.19 92 VAL A CA 1
ATOM 735 C C . VAL A 1 92 ? -15.623 -2.174 16.984 1.00 94.19 92 VAL A C 1
ATOM 737 O O . VAL A 1 92 ? -16.646 -2.804 16.717 1.00 94.19 92 VAL A O 1
ATOM 740 N N . ALA A 1 93 ? -14.400 -2.653 16.812 1.00 95.06 93 ALA A N 1
ATOM 741 C CA . ALA A 1 93 ? -14.098 -4.028 16.455 1.00 95.06 93 ALA A CA 1
ATOM 742 C C . ALA A 1 93 ? -13.427 -4.731 17.633 1.00 95.06 93 ALA A C 1
ATOM 744 O O . ALA A 1 93 ? -12.873 -4.079 18.518 1.00 95.06 93 ALA A O 1
ATOM 745 N N . LYS A 1 94 ? -13.461 -6.057 17.630 1.00 96.25 94 LYS A N 1
ATOM 746 C CA . LYS A 1 94 ? -12.794 -6.897 18.616 1.00 96.25 94 LYS A CA 1
ATOM 747 C C . LYS A 1 94 ? -11.610 -7.589 17.957 1.00 96.25 94 LYS A C 1
ATOM 749 O O . LYS A 1 94 ? -11.763 -8.161 16.884 1.00 96.25 94 LYS A O 1
ATOM 754 N N . VAL A 1 95 ? -10.439 -7.540 18.583 1.00 95.38 95 VAL A N 1
ATOM 755 C CA . VAL A 1 95 ? -9.258 -8.267 18.098 1.00 95.38 95 VAL A CA 1
ATOM 756 C C . VAL A 1 95 ? -9.514 -9.768 18.215 1.00 95.38 95 VAL A C 1
ATOM 758 O O . VAL A 1 95 ? -9.855 -10.254 19.292 1.00 95.38 95 VAL A O 1
ATOM 761 N N . THR A 1 96 ? -9.347 -10.500 17.120 1.00 94.75 96 THR A N 1
ATOM 762 C CA . THR A 1 96 ? -9.524 -11.959 17.065 1.00 94.75 96 THR A CA 1
ATOM 763 C C . THR A 1 96 ? -8.200 -12.693 16.927 1.00 94.75 96 THR A C 1
ATOM 765 O O . THR A 1 96 ? -8.073 -13.809 17.422 1.00 94.75 96 THR A O 1
ATOM 768 N N . SER A 1 97 ? -7.203 -12.068 16.298 1.00 94.31 97 SER A N 1
ATOM 769 C CA . SER A 1 97 ? -5.863 -12.630 16.158 1.00 94.31 97 SER A CA 1
ATOM 770 C C . SER A 1 97 ? -4.803 -11.534 16.092 1.00 94.31 97 SER A C 1
ATOM 772 O O . SER A 1 97 ? -5.063 -10.421 15.623 1.00 94.31 97 SER A O 1
ATOM 774 N N . LYS A 1 98 ? -3.602 -11.878 16.553 1.00 94.12 98 LYS A N 1
ATOM 775 C CA . LYS A 1 98 ? -2.413 -11.032 16.583 1.00 94.12 98 LYS A CA 1
ATOM 776 C C . LYS A 1 98 ? -1.242 -11.862 16.057 1.00 94.12 98 LYS A C 1
ATOM 778 O O . LYS A 1 98 ? -0.957 -12.924 16.601 1.00 94.12 98 LYS A O 1
ATOM 783 N N . GLU A 1 99 ? -0.576 -11.386 15.013 1.00 92.38 99 GLU A N 1
ATOM 784 C CA . GLU A 1 99 ? 0.540 -12.088 14.377 1.00 92.38 99 GLU A CA 1
ATOM 785 C C . GLU A 1 99 ? 1.707 -11.124 14.164 1.00 92.38 99 GLU A C 1
ATOM 787 O O . GLU A 1 99 ? 1.522 -10.006 13.688 1.00 92.38 99 GLU A O 1
ATOM 792 N N . LYS A 1 100 ? 2.916 -11.549 14.534 1.00 90.81 100 LYS A N 1
ATOM 793 C CA . LYS A 1 100 ? 4.150 -10.788 14.332 1.00 90.81 100 LYS A CA 1
ATOM 794 C C . LYS A 1 100 ? 5.058 -11.574 13.407 1.00 90.81 100 LYS A C 1
ATOM 796 O O . LYS A 1 100 ? 5.478 -12.675 13.751 1.00 90.81 100 LYS A O 1
ATOM 801 N N . GLN A 1 101 ? 5.350 -11.000 12.251 1.00 87.62 101 GLN A N 1
ATOM 802 C CA . GLN A 1 101 ? 6.249 -11.582 11.265 1.00 87.62 101 GLN A CA 1
ATOM 803 C C . GLN A 1 101 ? 7.600 -10.869 11.342 1.00 87.62 101 GLN A C 1
ATOM 805 O O . GLN A 1 101 ? 7.665 -9.641 11.260 1.00 87.62 101 GLN A O 1
ATOM 810 N N . ASP A 1 102 ? 8.661 -11.646 11.559 1.00 84.56 102 ASP A N 1
ATOM 811 C CA . ASP A 1 102 ? 10.040 -11.164 11.636 1.00 84.56 102 ASP A CA 1
ATOM 812 C C . ASP A 1 102 ? 10.707 -11.293 10.261 1.00 84.56 102 ASP A C 1
ATOM 814 O O . ASP A 1 102 ? 10.868 -12.394 9.734 1.00 84.56 102 ASP A O 1
ATOM 818 N N . TYR A 1 103 ? 11.077 -10.149 9.695 1.00 83.38 103 TYR A N 1
ATOM 819 C CA . TYR A 1 103 ? 11.805 -9.999 8.438 1.00 83.38 103 TYR A CA 1
ATOM 820 C C . TYR A 1 103 ? 13.233 -9.494 8.663 1.00 83.38 103 TYR A C 1
ATOM 822 O O . TYR A 1 103 ? 13.894 -9.055 7.724 1.00 83.38 103 TYR A O 1
ATOM 830 N N . SER A 1 104 ? 13.730 -9.551 9.902 1.00 82.25 104 SER A N 1
ATOM 831 C CA . SER A 1 104 ? 15.070 -9.089 10.238 1.00 82.25 104 SER A CA 1
ATOM 832 C C . SER A 1 104 ? 16.127 -9.793 9.393 1.00 82.25 104 SER A C 1
ATOM 834 O O . SER A 1 104 ? 16.154 -11.021 9.295 1.00 82.25 104 SER A O 1
ATOM 836 N N . TYR A 1 105 ? 17.052 -9.015 8.844 1.00 80.38 105 TYR A N 1
ATOM 837 C CA . TYR A 1 105 ? 18.135 -9.525 8.018 1.00 80.38 105 TYR A CA 1
ATOM 838 C C . TYR A 1 105 ? 19.476 -8.934 8.444 1.00 80.38 105 TYR A C 1
ATOM 840 O O . TYR A 1 105 ? 19.580 -7.798 8.916 1.00 80.38 105 TYR A O 1
ATOM 848 N N . ASP A 1 106 ? 20.531 -9.723 8.270 1.00 80.75 106 ASP A N 1
ATOM 849 C CA . ASP A 1 106 ? 21.892 -9.252 8.476 1.00 80.75 106 ASP A CA 1
ATOM 850 C C . ASP A 1 106 ? 22.338 -8.492 7.228 1.00 80.75 106 ASP A C 1
ATOM 852 O O . ASP A 1 106 ? 22.544 -9.073 6.162 1.00 80.75 106 ASP A O 1
ATOM 856 N N . ASN A 1 107 ? 22.510 -7.179 7.355 1.00 71.94 107 ASN A N 1
ATOM 857 C CA . ASN A 1 107 ? 23.125 -6.384 6.310 1.00 71.94 107 ASN A CA 1
ATOM 858 C C . ASN A 1 107 ? 24.647 -6.446 6.483 1.00 71.94 107 ASN A C 1
ATOM 860 O O . ASN A 1 107 ? 25.249 -5.647 7.206 1.00 71.94 107 ASN A O 1
ATOM 864 N N . SER A 1 108 ? 25.276 -7.441 5.858 1.00 64.44 108 SER A N 1
ATOM 865 C CA . SER A 1 108 ? 26.724 -7.437 5.659 1.00 64.44 108 SER A CA 1
ATOM 866 C C . SER A 1 108 ? 27.031 -6.663 4.380 1.00 64.44 108 SER A C 1
ATOM 868 O O . SER A 1 108 ? 27.010 -7.223 3.283 1.00 64.44 108 SER A O 1
ATOM 870 N N . ASN A 1 109 ? 27.305 -5.367 4.509 1.00 59.53 109 ASN A N 1
ATOM 871 C CA . ASN A 1 109 ? 27.836 -4.599 3.390 1.00 59.53 109 ASN A CA 1
ATOM 872 C C . ASN A 1 109 ? 29.204 -5.180 2.999 1.00 59.53 109 ASN A C 1
ATOM 874 O O . ASN A 1 109 ? 30.087 -5.303 3.840 1.00 59.53 109 ASN A O 1
ATOM 878 N N . ILE A 1 110 ? 29.409 -5.489 1.715 1.00 57.91 110 ILE A N 1
ATOM 879 C CA . ILE A 1 110 ? 30.666 -6.071 1.195 1.00 57.91 110 ILE A CA 1
ATOM 880 C C . ILE A 1 110 ? 31.890 -5.173 1.499 1.00 57.91 110 ILE A C 1
ATOM 882 O O . ILE A 1 110 ? 33.017 -5.657 1.558 1.00 57.91 110 ILE A O 1
ATOM 886 N N . PHE A 1 111 ? 31.665 -3.878 1.747 1.00 59.75 111 PHE A N 1
ATOM 887 C CA . PHE A 1 111 ? 32.694 -2.872 2.034 1.00 59.75 111 PHE A CA 1
ATOM 888 C C . PHE A 1 111 ? 32.834 -2.480 3.517 1.00 59.75 111 PHE A C 1
ATOM 890 O O . PHE A 1 111 ? 33.748 -1.727 3.844 1.00 59.75 111 PHE A O 1
ATOM 897 N N . ASP A 1 112 ? 31.965 -2.956 4.416 1.00 58.69 112 ASP A N 1
ATOM 898 C CA . ASP A 1 112 ? 32.059 -2.667 5.855 1.00 58.69 112 ASP A CA 1
ATOM 899 C C . ASP A 1 112 ? 31.936 -3.981 6.635 1.00 58.69 112 ASP A C 1
ATOM 901 O O . ASP A 1 112 ? 30.901 -4.641 6.632 1.00 58.69 112 ASP A O 1
ATOM 905 N N . SER A 1 113 ? 33.003 -4.372 7.331 1.00 59.69 113 SER A N 1
ATOM 906 C CA . SER A 1 113 ? 33.077 -5.582 8.165 1.00 59.69 113 SER A CA 1
ATOM 907 C C . SER A 1 113 ? 32.117 -5.579 9.368 1.00 59.69 113 SER A C 1
ATOM 909 O O . SER A 1 113 ? 32.103 -6.523 10.160 1.00 59.69 113 SER A O 1
ATOM 911 N N . ARG A 1 114 ? 31.307 -4.529 9.533 1.00 59.66 114 ARG A N 1
ATOM 912 C CA . ARG A 1 114 ? 30.247 -4.456 10.537 1.00 59.66 114 ARG A CA 1
ATOM 913 C C . ARG A 1 114 ? 28.982 -5.143 10.029 1.00 59.66 114 ARG A C 1
ATOM 915 O O . ARG A 1 114 ? 28.270 -4.622 9.179 1.00 59.66 114 ARG A O 1
ATOM 922 N N . LYS A 1 115 ? 28.670 -6.300 10.620 1.00 59.00 115 LYS A N 1
ATOM 923 C CA . LYS A 1 115 ? 27.342 -6.918 10.523 1.00 59.00 115 LYS A CA 1
ATOM 924 C C . LYS A 1 115 ? 26.335 -6.006 11.222 1.00 59.00 115 LYS A C 1
ATOM 926 O O . LYS A 1 115 ? 26.311 -5.947 12.450 1.00 59.00 115 LYS A O 1
ATOM 931 N N . ILE A 1 116 ? 25.537 -5.274 10.453 1.00 67.44 116 ILE A N 1
ATOM 932 C CA . ILE A 1 116 ? 24.428 -4.489 10.994 1.00 67.44 116 ILE A CA 1
ATOM 933 C C . ILE A 1 116 ? 23.181 -5.358 10.865 1.00 67.44 116 ILE A C 1
ATOM 935 O O . ILE A 1 116 ? 22.720 -5.618 9.756 1.00 67.44 116 ILE A O 1
ATOM 939 N N . LYS A 1 117 ? 22.640 -5.822 11.995 1.00 72.25 117 LYS A N 1
ATOM 940 C CA . LYS A 1 117 ? 21.337 -6.489 12.010 1.00 72.25 117 LYS A CA 1
ATOM 941 C C . LYS A 1 117 ? 20.262 -5.430 11.777 1.00 72.25 117 LYS A C 1
ATOM 943 O O . LYS A 1 117 ? 20.096 -4.533 12.604 1.00 72.25 117 LYS A O 1
ATOM 948 N N . VAL A 1 118 ? 19.560 -5.518 10.655 1.00 75.19 118 VAL A N 1
ATOM 949 C CA . VAL A 1 118 ? 18.401 -4.673 10.362 1.00 75.19 118 VAL A CA 1
ATOM 950 C C . VAL A 1 118 ? 17.180 -5.410 10.885 1.00 75.19 118 VAL A C 1
ATOM 952 O O . VAL A 1 118 ? 16.904 -6.526 10.456 1.00 75.19 118 VAL A O 1
ATOM 955 N N . ALA A 1 119 ? 16.498 -4.818 11.864 1.00 72.56 119 ALA A N 1
ATOM 956 C CA . ALA A 1 119 ? 15.285 -5.387 12.432 1.00 72.56 119 ALA A CA 1
ATOM 957 C C . ALA A 1 119 ? 14.063 -4.859 11.676 1.00 72.56 119 ALA A C 1
ATOM 959 O O . ALA A 1 119 ? 13.816 -3.653 11.675 1.00 72.56 119 ALA A O 1
ATOM 960 N N . GLU A 1 120 ? 13.308 -5.758 11.055 1.00 77.00 120 GLU A N 1
ATOM 961 C CA . GLU A 1 120 ? 12.103 -5.435 10.293 1.00 77.00 120 GLU A CA 1
ATOM 962 C C . GLU A 1 120 ? 10.979 -6.347 10.782 1.00 77.00 120 GLU A C 1
ATOM 964 O O . GLU A 1 120 ? 11.097 -7.568 10.736 1.00 77.00 120 GLU A O 1
ATOM 969 N N . PHE A 1 121 ? 9.910 -5.761 11.322 1.00 79.56 121 PHE A N 1
ATOM 970 C CA . PHE A 1 121 ? 8.777 -6.507 11.866 1.00 79.56 121 PHE A CA 1
ATOM 971 C C . PHE A 1 121 ? 7.489 -6.022 11.220 1.00 79.56 121 PHE A C 1
ATOM 973 O O . PHE A 1 121 ? 7.234 -4.819 11.183 1.00 79.56 121 PHE A O 1
ATOM 980 N N . HIS A 1 122 ? 6.648 -6.956 10.784 1.00 85.69 122 HIS A N 1
ATOM 981 C CA . HIS A 1 122 ? 5.274 -6.664 10.398 1.00 85.69 122 HIS A CA 1
ATOM 982 C C . HIS A 1 122 ? 4.318 -7.217 11.447 1.00 85.69 122 HIS A C 1
ATOM 984 O O . HIS A 1 122 ? 4.262 -8.421 11.702 1.00 85.69 122 HIS A O 1
ATOM 990 N N . ASN A 1 123 ? 3.555 -6.317 12.053 1.00 89.75 123 ASN A N 1
ATOM 991 C CA . ASN A 1 123 ? 2.606 -6.648 13.099 1.00 89.75 123 ASN A CA 1
ATOM 992 C C . ASN A 1 123 ? 1.187 -6.623 12.530 1.00 89.75 123 ASN A C 1
ATOM 994 O O . ASN A 1 123 ? 0.607 -5.554 12.322 1.00 89.75 123 ASN A O 1
ATOM 998 N N . TYR A 1 124 ? 0.624 -7.797 12.286 1.00 92.00 124 TYR A N 1
ATOM 999 C CA . TYR A 1 124 ? -0.718 -7.962 11.754 1.00 92.00 124 TYR A CA 1
ATOM 1000 C C . TYR A 1 124 ? -1.731 -8.121 12.883 1.00 92.00 124 TYR A C 1
ATOM 1002 O O . TYR A 1 124 ? -1.562 -8.930 13.800 1.00 92.00 124 TYR A O 1
ATOM 1010 N N . ILE A 1 125 ? -2.829 -7.375 12.790 1.00 93.12 125 ILE A N 1
ATOM 1011 C CA . ILE A 1 125 ? -3.994 -7.543 13.657 1.00 93.12 125 ILE A CA 1
ATOM 1012 C C . ILE A 1 125 ? -5.192 -7.921 12.808 1.00 93.12 125 ILE A C 1
ATOM 1014 O O . ILE A 1 125 ? -5.569 -7.191 11.892 1.00 93.12 125 ILE A O 1
ATOM 1018 N N . THR A 1 126 ? -5.824 -9.035 13.169 1.00 94.94 126 THR A N 1
ATOM 1019 C CA . THR A 1 126 ? -7.133 -9.418 12.642 1.00 94.94 126 THR A CA 1
ATOM 1020 C C . THR A 1 126 ? -8.201 -9.088 13.671 1.00 94.94 126 THR A C 1
ATOM 1022 O O . THR A 1 126 ? -8.029 -9.316 14.871 1.00 94.94 126 THR A O 1
ATOM 1025 N N . TYR A 1 127 ? -9.304 -8.520 13.203 1.00 95.62 127 TYR A N 1
ATOM 1026 C CA . TYR A 1 127 ? -10.399 -8.063 14.041 1.00 95.62 127 TYR A CA 1
ATOM 1027 C C . TYR A 1 127 ? -11.749 -8.371 13.407 1.00 95.62 127 TYR A C 1
ATOM 1029 O O . TYR A 1 127 ? -11.878 -8.436 12.187 1.00 95.62 127 TYR A O 1
ATOM 1037 N N . GLU A 1 128 ? -12.766 -8.507 14.249 1.00 95.88 128 GLU A N 1
ATOM 1038 C CA . GLU A 1 128 ? -14.154 -8.709 13.847 1.00 95.88 128 GLU A CA 1
ATOM 1039 C C . GLU A 1 128 ? -15.016 -7.513 14.256 1.00 95.88 128 GLU A C 1
ATOM 1041 O O . GLU A 1 128 ? -14.829 -6.916 15.319 1.00 95.88 128 GLU A O 1
ATOM 1046 N N . PHE A 1 129 ? -15.989 -7.147 13.428 1.00 94.44 129 PHE A N 1
ATOM 1047 C CA . PHE A 1 129 ? -16.987 -6.141 13.777 1.00 94.44 129 PHE A CA 1
ATOM 1048 C C . PHE A 1 129 ? -18.338 -6.452 13.147 1.00 94.44 129 PHE A C 1
ATOM 1050 O O . PHE A 1 129 ? -18.441 -7.088 12.101 1.00 94.44 129 PHE A O 1
ATOM 1057 N N . SER A 1 130 ? -19.402 -5.969 13.784 1.00 91.38 130 SER A N 1
ATOM 1058 C CA . SER A 1 130 ? -20.766 -6.155 13.291 1.00 91.38 130 SER A CA 1
ATOM 1059 C C . SER A 1 130 ? -21.246 -4.937 12.507 1.00 91.38 130 SER A C 1
ATOM 1061 O O . SER A 1 130 ? -21.113 -3.797 12.954 1.00 91.38 130 SER A O 1
ATOM 1063 N N . SER A 1 131 ? -21.848 -5.179 11.345 1.00 88.25 131 SER A N 1
ATOM 1064 C CA . SER A 1 131 ? -22.516 -4.164 10.528 1.00 88.25 131 SER A CA 1
ATOM 1065 C C . SER A 1 131 ? -23.737 -4.772 9.838 1.00 88.25 131 SER A C 1
ATOM 1067 O O . SER A 1 131 ? -23.657 -5.858 9.268 1.00 88.25 131 SER A O 1
ATOM 1069 N N . THR A 1 132 ? -24.891 -4.096 9.868 1.00 83.50 132 THR A N 1
ATOM 1070 C CA . THR A 1 132 ? -26.135 -4.582 9.220 1.00 83.50 132 THR A CA 1
ATOM 1071 C C . THR A 1 132 ? -26.459 -6.057 9.536 1.00 83.50 132 THR A C 1
ATOM 1073 O O . THR A 1 132 ? -26.732 -6.843 8.633 1.00 83.50 132 THR A O 1
ATOM 1076 N N . ASN A 1 133 ? -26.387 -6.445 10.817 1.00 83.06 133 ASN A N 1
ATOM 1077 C CA . ASN A 1 133 ? -26.639 -7.810 11.315 1.00 83.06 133 ASN A CA 1
ATOM 1078 C C . ASN A 1 133 ? -25.742 -8.915 10.717 1.00 83.06 133 ASN A C 1
ATOM 1080 O O . ASN A 1 133 ? -26.102 -10.089 10.753 1.00 83.06 133 ASN A O 1
ATOM 1084 N N . ARG A 1 134 ? -24.572 -8.559 10.176 1.00 90.31 134 ARG A N 1
ATOM 1085 C CA . ARG A 1 134 ? -23.533 -9.503 9.747 1.00 90.31 134 ARG A CA 1
ATOM 1086 C C . ARG A 1 134 ? -22.212 -9.174 10.428 1.00 90.31 134 ARG A C 1
ATOM 1088 O O . ARG A 1 134 ? -21.929 -8.003 10.692 1.00 90.31 134 ARG A O 1
ATOM 1095 N N . VAL A 1 135 ? -21.425 -10.210 10.697 1.00 91.62 135 VAL A N 1
ATOM 1096 C CA . VAL A 1 135 ? -20.058 -10.086 11.208 1.00 91.62 135 VAL A CA 1
ATOM 1097 C C . VAL A 1 135 ? -19.109 -10.022 10.019 1.00 91.62 135 VAL A C 1
ATOM 1099 O O . VAL A 1 135 ? -19.229 -10.813 9.084 1.00 91.62 135 VAL A O 1
ATOM 1102 N N . TYR A 1 136 ? -18.197 -9.060 10.058 1.00 92.81 136 TYR A N 1
ATOM 1103 C CA . TYR A 1 136 ? -17.139 -8.870 9.078 1.00 92.81 136 TYR A CA 1
ATOM 1104 C C . TYR A 1 136 ? -15.795 -8.953 9.775 1.00 92.81 136 TYR A C 1
ATOM 1106 O O . TYR A 1 136 ? -15.660 -8.505 10.915 1.00 92.81 136 TYR A O 1
ATOM 1114 N N . ASN A 1 137 ? -14.810 -9.479 9.056 1.00 92.44 137 ASN A N 1
ATOM 1115 C CA . ASN A 1 137 ? -13.435 -9.550 9.514 1.00 92.44 137 ASN A CA 1
ATOM 1116 C C . ASN A 1 137 ? -12.585 -8.596 8.685 1.00 92.44 137 ASN A C 1
ATOM 1118 O O . ASN A 1 137 ? -12.780 -8.477 7.476 1.00 92.44 137 ASN A O 1
ATOM 1122 N N . GLY A 1 138 ? -11.642 -7.937 9.342 1.00 91.12 138 GLY A N 1
ATOM 1123 C CA . GLY A 1 138 ? -10.632 -7.117 8.696 1.00 91.12 138 GLY A CA 1
ATOM 1124 C C . GLY A 1 138 ? -9.254 -7.443 9.248 1.00 91.12 138 GLY A C 1
ATOM 1125 O O . GLY A 1 138 ? -9.120 -7.911 10.381 1.00 91.12 138 GLY A O 1
ATOM 1126 N N . THR A 1 139 ? -8.236 -7.166 8.444 1.00 91.94 139 THR A N 1
ATOM 1127 C CA . THR A 1 139 ? -6.833 -7.274 8.841 1.00 91.94 139 THR A CA 1
ATOM 1128 C C . THR A 1 139 ? -6.151 -5.951 8.538 1.00 91.94 139 THR A C 1
ATOM 1130 O O . THR A 1 139 ? -6.391 -5.356 7.488 1.00 91.94 139 THR A O 1
ATOM 1133 N N . ASP A 1 140 ? -5.338 -5.463 9.467 1.00 90.38 140 ASP A N 1
ATOM 1134 C CA . ASP A 1 140 ? -4.566 -4.232 9.297 1.00 90.38 140 ASP A CA 1
ATOM 1135 C C . ASP A 1 140 ? -3.182 -4.385 9.939 1.00 90.38 140 ASP A C 1
ATOM 1137 O O . ASP A 1 140 ? -2.989 -5.227 10.823 1.00 90.38 140 ASP A O 1
ATOM 1141 N N . ILE A 1 141 ? -2.226 -3.581 9.479 1.00 89.44 141 ILE A N 1
ATOM 1142 C CA . ILE A 1 141 ? -0.839 -3.594 9.960 1.00 89.44 141 ILE A CA 1
ATOM 1143 C C . ILE A 1 141 ? -0.648 -2.448 10.956 1.00 89.44 141 ILE A C 1
ATOM 1145 O O . ILE A 1 141 ? -1.089 -1.322 10.718 1.00 89.44 141 ILE A O 1
ATOM 1149 N N . ILE A 1 142 ? 0.016 -2.729 12.079 1.00 89.31 142 ILE A N 1
ATOM 1150 C CA . ILE A 1 142 ? 0.381 -1.723 13.082 1.00 89.31 142 ILE A CA 1
ATOM 1151 C C . ILE A 1 142 ? 1.900 -1.548 13.121 1.00 89.31 142 ILE A C 1
ATOM 1153 O O . ILE A 1 142 ? 2.618 -2.330 13.736 1.00 89.31 142 ILE A O 1
ATOM 1157 N N . ASP A 1 143 ? 2.381 -0.459 12.528 1.00 85.06 143 ASP A N 1
ATOM 1158 C CA . ASP A 1 143 ? 3.817 -0.140 12.495 1.00 85.06 143 ASP A CA 1
ATOM 1159 C C . ASP A 1 143 ? 4.395 0.165 13.893 1.00 85.06 143 ASP A C 1
ATOM 1161 O O . ASP A 1 143 ? 5.573 -0.053 14.164 1.00 85.06 143 ASP A O 1
ATOM 1165 N N . ASP A 1 144 ? 3.569 0.689 14.803 1.00 86.19 144 ASP A N 1
ATOM 1166 C CA . ASP A 1 144 ? 3.980 1.064 16.158 1.00 86.19 144 ASP A CA 1
ATOM 1167 C C . ASP A 1 144 ? 3.980 -0.172 17.077 1.00 86.19 144 ASP A C 1
ATOM 1169 O O . ASP A 1 144 ? 2.927 -0.618 17.546 1.00 86.19 144 ASP A O 1
ATOM 1173 N N . ASN A 1 145 ? 5.174 -0.723 17.330 1.00 85.56 145 ASN A N 1
ATOM 1174 C CA . ASN A 1 145 ? 5.368 -1.888 18.199 1.00 85.56 145 ASN A CA 1
ATOM 1175 C C . ASN A 1 145 ? 4.744 -1.698 19.590 1.00 85.56 145 ASN A C 1
ATOM 1177 O O . ASN A 1 145 ? 4.176 -2.645 20.119 1.00 85.56 145 ASN A O 1
ATOM 1181 N N . GLU A 1 146 ? 4.801 -0.504 20.185 1.00 86.94 146 GLU A N 1
ATOM 1182 C CA . GLU A 1 146 ? 4.238 -0.279 21.524 1.00 86.94 146 GLU A CA 1
ATOM 1183 C C . GLU A 1 146 ? 2.714 -0.438 21.514 1.00 86.94 146 GLU A C 1
ATOM 1185 O O . GLU A 1 146 ? 2.139 -1.086 22.389 1.00 86.94 146 GLU A O 1
ATOM 1190 N N . ILE A 1 147 ? 2.056 0.103 20.480 1.00 88.31 147 ILE A N 1
ATOM 1191 C CA . ILE A 1 147 ? 0.611 -0.061 20.285 1.00 88.31 147 ILE A CA 1
ATOM 1192 C C . ILE A 1 147 ? 0.282 -1.537 20.085 1.00 88.31 147 ILE A C 1
ATOM 1194 O O . ILE A 1 147 ? -0.652 -2.040 20.704 1.00 88.31 147 ILE A O 1
ATOM 1198 N N . PHE A 1 148 ? 1.042 -2.238 19.248 1.00 90.12 148 PHE A N 1
ATOM 1199 C CA . PHE A 1 148 ? 0.815 -3.655 19.001 1.00 90.12 148 PHE A CA 1
ATOM 1200 C C . PHE A 1 148 ? 0.966 -4.496 20.271 1.00 90.12 148 PHE A C 1
ATOM 1202 O O . PHE A 1 148 ? 0.099 -5.321 20.561 1.00 90.12 148 PHE A O 1
ATOM 1209 N N . GLU A 1 149 ? 2.027 -4.285 21.052 1.00 89.44 149 GLU A N 1
ATOM 1210 C CA . GLU A 1 149 ? 2.260 -5.035 22.289 1.00 89.44 149 GLU A CA 1
ATOM 1211 C C . GLU A 1 149 ? 1.220 -4.739 23.373 1.00 89.44 149 GLU A C 1
ATOM 1213 O O . GLU A 1 149 ? 0.865 -5.644 24.119 1.00 89.44 149 GLU A O 1
ATOM 1218 N N . SER A 1 150 ? 0.644 -3.534 23.395 1.00 89.56 150 SER A N 1
ATOM 1219 C CA . SER A 1 150 ? -0.436 -3.179 24.329 1.00 89.56 150 SER A CA 1
ATOM 1220 C C . SER A 1 150 ? -1.796 -3.828 24.030 1.00 89.56 150 SER A C 1
ATOM 1222 O O . SER A 1 150 ? -2.712 -3.737 24.845 1.00 89.56 150 SER A O 1
ATOM 1224 N N . LEU A 1 151 ? -1.960 -4.440 22.854 1.00 91.56 151 LEU A N 1
ATOM 1225 C CA . LEU A 1 151 ? -3.212 -5.064 22.435 1.00 91.56 151 LEU A CA 1
ATOM 1226 C C . LEU A 1 151 ? -3.212 -6.559 22.731 1.00 91.56 151 LEU A C 1
ATOM 1228 O O . LEU A 1 151 ? -2.268 -7.281 22.396 1.00 91.56 151 LEU A O 1
ATOM 1232 N N . GLU A 1 152 ? -4.337 -7.028 23.259 1.00 92.12 152 GLU A N 1
ATOM 1233 C CA . GLU A 1 152 ? -4.609 -8.437 23.513 1.00 92.12 152 GLU A CA 1
ATOM 1234 C C . GLU A 1 152 ? -5.730 -8.949 22.602 1.00 92.12 152 GLU A C 1
ATOM 1236 O O . GLU A 1 152 ? -6.567 -8.196 22.089 1.00 92.12 152 GLU A O 1
ATOM 1241 N N . VAL A 1 153 ? -5.778 -10.267 22.401 1.00 93.44 153 VAL A N 1
ATOM 1242 C CA . VAL A 1 153 ? -6.929 -10.892 21.744 1.00 93.44 153 VAL A CA 1
ATOM 1243 C C . VAL A 1 153 ? -8.165 -10.651 22.609 1.00 93.44 153 VAL A C 1
ATOM 1245 O O . VAL A 1 153 ? -8.178 -10.920 23.804 1.00 93.44 153 VAL A O 1
ATOM 1248 N N . GLY A 1 154 ? -9.216 -10.117 21.997 1.00 92.12 154 GLY A N 1
ATOM 1249 C CA . GLY A 1 154 ? -10.423 -9.668 22.676 1.00 92.12 154 GLY A CA 1
ATOM 1250 C C . GLY A 1 154 ? -10.458 -8.177 23.007 1.00 92.12 154 GLY A C 1
ATOM 1251 O O . GLY A 1 154 ? -11.535 -7.682 23.346 1.00 92.12 154 GLY A O 1
ATOM 1252 N N . SER A 1 155 ? -9.350 -7.441 22.850 1.00 92.62 155 SER A N 1
ATOM 1253 C CA . SER A 1 155 ? -9.348 -5.985 23.008 1.00 92.62 155 SER A CA 1
ATOM 1254 C C . SER A 1 155 ? -10.303 -5.312 22.019 1.00 92.62 155 SER A C 1
ATOM 1256 O O . SER A 1 155 ? -10.439 -5.720 20.864 1.00 92.62 155 SER A O 1
ATOM 1258 N N . SER A 1 156 ? -10.960 -4.249 22.482 1.00 93.62 156 SER A N 1
ATOM 1259 C CA . SER A 1 156 ? -11.821 -3.407 21.651 1.00 93.62 156 SER A CA 1
ATOM 1260 C C . SER A 1 156 ? -10.994 -2.324 20.966 1.00 93.62 156 SER A C 1
ATOM 1262 O O . SER A 1 156 ? -10.303 -1.562 21.637 1.00 93.62 156 SER A O 1
ATOM 1264 N N . ILE A 1 157 ? -11.085 -2.229 19.640 1.00 94.75 157 ILE A N 1
ATOM 1265 C CA . ILE A 1 157 ? -10.319 -1.275 18.834 1.00 94.75 157 ILE A CA 1
ATOM 1266 C C . ILE A 1 157 ? -11.235 -0.413 17.951 1.00 94.75 157 ILE A C 1
ATOM 1268 O O . ILE A 1 157 ? -12.245 -0.893 17.427 1.00 94.75 157 ILE A O 1
ATOM 1272 N N . PRO A 1 158 ? -10.914 0.876 17.743 1.00 95.31 158 PRO A N 1
ATOM 1273 C CA . PRO A 1 158 ? -11.704 1.749 16.892 1.00 95.31 158 PRO A CA 1
ATOM 1274 C C . PRO A 1 158 ? -11.382 1.494 15.415 1.00 95.31 158 PRO A C 1
ATOM 1276 O O . PRO A 1 158 ? -10.255 1.705 14.967 1.00 95.31 158 PRO A O 1
ATOM 1279 N N . VAL A 1 159 ? -12.398 1.146 14.628 1.00 95.00 159 VAL A N 1
ATOM 1280 C CA . VAL A 1 159 ? -12.265 0.852 13.193 1.00 95.00 159 VAL A CA 1
ATOM 1281 C C . VAL A 1 159 ? -13.125 1.807 12.368 1.00 95.00 159 VAL A C 1
ATOM 1283 O O . VAL A 1 159 ? -14.137 2.354 12.827 1.00 95.00 159 VAL A O 1
ATOM 1286 N N . LYS A 1 160 ? -12.685 2.065 11.137 1.00 94.31 160 LYS A N 1
ATOM 1287 C CA . LYS A 1 160 ? -13.449 2.765 10.109 1.00 94.31 160 LYS A CA 1
ATOM 1288 C C . LYS A 1 160 ? -13.672 1.822 8.930 1.00 94.31 160 LYS A C 1
ATOM 1290 O O . LYS A 1 160 ? -12.716 1.219 8.470 1.00 94.31 160 LYS A O 1
ATOM 1295 N N . PHE A 1 161 ? -14.902 1.708 8.440 1.00 92.69 161 PHE A N 1
ATOM 1296 C CA . PHE A 1 161 ? -15.255 0.781 7.357 1.00 92.69 161 PHE A CA 1
ATOM 1297 C C . PHE A 1 161 ? -16.197 1.430 6.341 1.00 92.69 161 PHE A C 1
ATOM 1299 O O . PHE A 1 161 ? -16.935 2.363 6.677 1.00 92.69 161 PHE A O 1
ATOM 1306 N N . LEU A 1 162 ? -16.214 0.947 5.100 1.00 90.00 162 LEU A N 1
ATOM 1307 C CA . LEU A 1 162 ? -17.180 1.400 4.097 1.00 9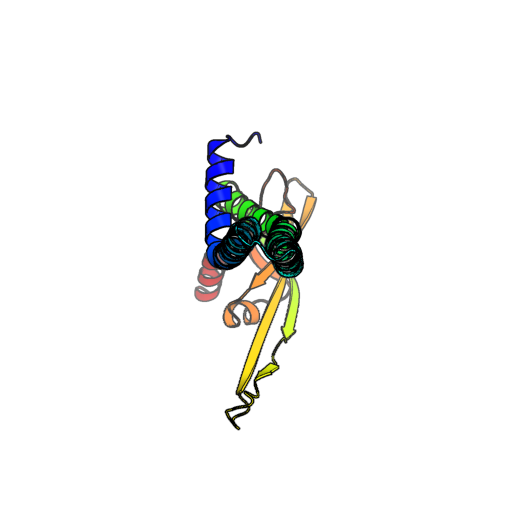0.00 162 LEU A CA 1
ATOM 1308 C C . LEU A 1 162 ? -18.519 0.680 4.271 1.00 90.00 162 LEU A C 1
ATOM 1310 O O . LEU A 1 162 ? -18.602 -0.536 4.238 1.00 90.00 162 LEU A O 1
ATOM 1314 N N . SER A 1 163 ? -19.626 1.416 4.395 1.00 84.62 163 SER A N 1
ATOM 1315 C CA . SER A 1 163 ? -20.945 0.771 4.552 1.00 84.62 163 SER A CA 1
ATOM 1316 C C . SER A 1 163 ? -21.439 0.027 3.315 1.00 84.62 163 SER A C 1
ATOM 1318 O O . SER A 1 163 ? -22.340 -0.792 3.431 1.00 84.62 163 SER A O 1
ATOM 1320 N N . ILE A 1 164 ? -20.901 0.360 2.141 1.00 84.00 164 ILE A N 1
ATOM 1321 C CA . ILE A 1 164 ? -21.264 -0.273 0.867 1.00 84.00 164 ILE A CA 1
ATOM 1322 C C . ILE A 1 164 ? -20.456 -1.562 0.663 1.00 84.00 164 ILE A C 1
ATOM 1324 O O . ILE A 1 164 ? -20.953 -2.483 0.027 1.00 84.00 164 ILE A O 1
ATOM 1328 N N . ASP A 1 165 ? -19.250 -1.626 1.230 1.00 84.44 165 ASP A N 1
ATOM 1329 C CA . ASP A 1 165 ? -18.395 -2.811 1.243 1.00 84.44 165 ASP A CA 1
ATOM 1330 C C . ASP A 1 165 ? -17.660 -2.896 2.590 1.00 84.44 165 ASP A C 1
ATOM 1332 O O . ASP A 1 165 ? -16.574 -2.331 2.744 1.00 84.44 165 ASP A O 1
ATOM 1336 N N . PRO A 1 166 ? -18.267 -3.540 3.603 1.00 86.31 166 PRO A N 1
ATOM 1337 C CA . PRO A 1 166 ? -17.683 -3.591 4.937 1.00 86.31 166 PRO A CA 1
ATOM 1338 C C . PRO A 1 166 ? -16.373 -4.379 5.013 1.00 86.31 166 PRO A C 1
ATOM 1340 O O . PRO A 1 166 ? -15.657 -4.215 5.988 1.00 86.31 166 PRO A O 1
ATOM 1343 N N . ASN A 1 167 ? -16.007 -5.166 3.996 1.00 86.25 167 ASN A N 1
ATOM 1344 C CA . ASN A 1 167 ? -14.695 -5.823 3.966 1.00 86.25 167 ASN A CA 1
ATOM 1345 C C . ASN A 1 167 ? -13.550 -4.808 3.830 1.00 86.25 167 ASN A C 1
ATOM 1347 O O . ASN A 1 167 ? -12.415 -5.090 4.203 1.00 86.25 167 ASN A O 1
ATOM 1351 N N . GLN A 1 168 ? -13.848 -3.607 3.326 1.00 87.75 168 GLN A N 1
ATOM 1352 C CA . GLN A 1 168 ? -12.910 -2.495 3.302 1.00 87.75 168 GLN A CA 1
ATOM 1353 C C . GLN A 1 168 ? -12.974 -1.741 4.629 1.00 87.75 168 GLN A C 1
ATOM 1355 O O . GLN A 1 168 ? -13.820 -0.858 4.843 1.00 87.75 168 GLN A O 1
ATOM 1360 N N . SER A 1 169 ? -12.061 -2.095 5.530 1.00 91.00 169 SER A N 1
ATOM 1361 C CA . SER A 1 169 ? -11.944 -1.503 6.857 1.00 91.00 169 SER A CA 1
ATOM 1362 C C . SER A 1 169 ? -10.499 -1.203 7.240 1.00 91.00 169 SER A C 1
ATOM 1364 O O . SER A 1 169 ? -9.566 -1.833 6.758 1.00 91.00 169 SER A O 1
ATOM 1366 N N . GLN A 1 170 ? -10.321 -0.225 8.125 1.00 92.38 170 GLN A N 1
ATOM 1367 C CA . GLN A 1 170 ? -9.017 0.194 8.623 1.00 92.38 170 GLN A CA 1
ATOM 1368 C C . GLN A 1 170 ? -9.088 0.571 10.107 1.00 92.38 170 GLN A C 1
ATOM 1370 O O . GLN A 1 170 ? -10.041 1.225 10.555 1.00 92.38 170 GLN A O 1
ATOM 1375 N N . ILE A 1 171 ? -8.055 0.216 10.869 1.00 93.00 171 ILE A N 1
ATOM 1376 C CA . ILE A 1 171 ? -7.888 0.619 12.262 1.00 93.00 171 ILE A CA 1
ATOM 1377 C C . ILE A 1 171 ? -7.609 2.122 12.326 1.00 93.00 171 ILE A C 1
ATOM 1379 O O . ILE A 1 171 ? -6.810 2.703 11.589 1.00 93.00 171 ILE A O 1
ATOM 1383 N N . ARG A 1 172 ? -8.261 2.802 13.267 1.00 92.94 172 ARG A N 1
ATOM 1384 C CA . ARG A 1 172 ? -8.055 4.231 13.509 1.00 92.94 172 ARG A CA 1
ATOM 1385 C C . ARG A 1 172 ? -6.887 4.437 14.465 1.00 92.94 172 ARG A C 1
ATOM 1387 O O . ARG A 1 172 ? -7.104 4.843 15.605 1.00 92.94 172 ARG A O 1
ATOM 1394 N N . ILE A 1 173 ? -5.661 4.233 13.981 1.00 90.06 173 ILE A N 1
ATOM 1395 C CA . ILE A 1 173 ? -4.422 4.242 14.786 1.00 90.06 173 ILE A CA 1
ATOM 1396 C C . ILE A 1 173 ? -4.329 5.456 15.725 1.00 90.06 173 ILE A C 1
ATOM 1398 O O . ILE A 1 173 ? -4.095 5.299 16.918 1.00 90.06 173 ILE A O 1
ATOM 1402 N N . ARG A 1 174 ? -4.596 6.680 15.242 1.00 89.44 174 ARG A N 1
ATOM 1403 C CA . ARG A 1 174 ? -4.547 7.888 16.094 1.00 89.44 174 ARG A CA 1
ATOM 1404 C C . ARG A 1 174 ? -5.558 7.854 17.244 1.00 89.44 174 ARG A C 1
ATOM 1406 O O . ARG A 1 174 ? -5.255 8.325 18.335 1.00 89.44 174 ARG A O 1
ATOM 1413 N N . LYS A 1 175 ? -6.768 7.343 16.994 1.00 90.94 175 LYS A N 1
ATOM 1414 C CA . LYS A 1 175 ? -7.798 7.227 18.033 1.00 90.94 175 LYS A CA 1
ATOM 1415 C C . LYS A 1 175 ? -7.424 6.118 19.016 1.00 90.94 175 LYS A C 1
ATOM 1417 O O . LYS A 1 175 ? -7.477 6.364 20.212 1.00 90.94 175 LYS A O 1
ATOM 1422 N N . LEU A 1 176 ? -6.964 4.979 18.504 1.00 91.62 176 LEU A N 1
ATOM 1423 C CA . LEU A 1 176 ? -6.499 3.858 19.312 1.00 91.62 176 LEU A CA 1
ATOM 1424 C C . LEU A 1 176 ? -5.354 4.272 20.248 1.00 91.62 176 LEU A C 1
ATOM 1426 O O . LEU A 1 176 ? -5.442 4.066 21.450 1.00 91.62 176 LEU A O 1
ATOM 1430 N N . LYS A 1 177 ? -4.338 4.974 19.730 1.00 90.25 177 LYS A N 1
ATOM 1431 C CA . LYS A 1 177 ? -3.226 5.508 20.534 1.00 90.25 177 LYS A CA 1
ATOM 1432 C C . LYS A 1 177 ? -3.706 6.423 21.663 1.00 90.25 177 LYS A C 1
ATOM 1434 O O . LYS A 1 177 ? -3.158 6.396 22.758 1.00 90.25 177 LYS A O 1
ATOM 1439 N N . ASN A 1 178 ? -4.722 7.245 21.405 1.00 89.31 178 ASN A N 1
ATOM 1440 C CA . ASN A 1 178 ? -5.292 8.124 22.426 1.00 89.31 178 ASN A CA 1
ATOM 1441 C C . ASN A 1 178 ? -6.113 7.361 23.475 1.00 89.31 178 ASN A C 1
ATOM 1443 O O . ASN A 1 178 ? -6.160 7.801 24.619 1.00 89.31 178 ASN A O 1
ATOM 1447 N N . GLU A 1 179 ? -6.778 6.269 23.094 1.00 89.12 179 GLU A N 1
ATOM 1448 C CA . GLU A 1 179 ? -7.521 5.402 24.018 1.00 89.12 179 GLU A CA 1
ATOM 1449 C C . GLU A 1 179 ? -6.561 4.610 24.913 1.00 89.12 179 GLU A C 1
ATOM 1451 O O . GLU A 1 179 ? -6.759 4.578 26.121 1.00 89.12 179 GLU A O 1
ATOM 1456 N N . LEU A 1 180 ? -5.463 4.095 24.354 1.00 87.56 180 LEU A N 1
ATOM 1457 C CA . LEU A 1 180 ? -4.428 3.373 25.102 1.00 87.56 180 LEU A CA 1
ATOM 1458 C C . LEU A 1 180 ? -3.658 4.262 26.085 1.00 87.56 180 LEU A C 1
ATOM 1460 O O . LEU A 1 180 ? -3.298 3.805 27.155 1.00 87.56 180 LEU A O 1
ATOM 1464 N N . LYS A 1 181 ? -3.429 5.541 25.758 1.00 82.88 181 LYS A N 1
ATOM 1465 C CA . LYS A 1 181 ? -2.771 6.500 26.668 1.00 82.88 181 LYS A CA 1
ATOM 1466 C C . LYS A 1 181 ? -3.644 6.970 27.835 1.00 82.88 181 LYS A C 1
ATOM 1468 O O . LYS A 1 181 ? -3.134 7.633 28.734 1.00 82.88 181 LYS A O 1
ATOM 1473 N N . ARG A 1 182 ? -4.963 6.787 27.742 1.00 67.81 182 ARG A N 1
ATOM 1474 C CA . ARG A 1 182 ? -5.923 7.229 28.768 1.00 67.81 182 ARG A CA 1
ATOM 1475 C C . ARG A 1 182 ? -6.239 6.140 29.789 1.00 67.81 182 ARG A C 1
ATOM 1477 O O . ARG A 1 182 ? -6.822 6.480 30.815 1.00 67.81 182 ARG A O 1
ATOM 1484 N N . ASN A 1 183 ? -5.888 4.897 29.479 1.00 54.34 183 ASN A N 1
ATOM 1485 C CA . ASN A 1 183 ? -5.960 3.753 30.379 1.00 54.34 183 ASN A CA 1
ATOM 1486 C C . ASN A 1 183 ? -4.617 3.570 31.084 1.00 54.34 183 ASN A C 1
ATOM 1488 O O . ASN A 1 183 ? -4.650 3.081 32.231 1.00 54.34 183 ASN A O 1
#

Secondary structure (DSSP, 8-state):
----HHHHHHHHHHHHHHTHHHHHHHHHHHHHHHHHHHHHHT---HHHHHHHHHHHHHHHHHHHHHHHHHHHHHHHHHHHHHHHHHHPEEEEEEEEEEEEEE--EEEE-TT---EEEE--EEEEEEEEEEETTEEEEEEEE---HHHHHT--TT-EEEEEE-SS-TT-EEE-HHHHHHHHTT-

Foldseek 3Di:
DPDDPVLVVVLLVVLCVVCVVLVVVLVVLLVQLVVLQVVLVVDPDPVSVVVSNVVSVVSNVVSVVCCVPPSPVSSVVSSLVVCLVPAWDKDKWFWADKDKDWPWDFPPDPPDNDGDTDTDIWIKTKIWDDDPNDIEIEIDTDPDPVLSVLDDGGDIFMKTAHNVDRRSIDTPVVVSVVVSVVD

pLDDT: mean 84.5, std 10.84, range [51.62, 96.31]